Protein AF-A0A3N1JBV4-F1 (afdb_monomer_lite)

Foldseek 3Di:
DDDDPVVCPVPDPQQWDWDDPDPFKTFIDRPHDGAWMWGDDCWTWIAGPVRPDTDTHNDPVVVVVSVVVVCVVVVD

pLDDT: mean 85.27, std 16.31, range [37.12, 97.81]

Sequence (76 aa):
MLRSPSDWNTLMPDRLRWVHDSEDHWNVWLGSEVVCDVTRTDQFTVDSPDHSINGAHSSLESAAAQVQGWVRWSGR

Secondary structure (DSSP, 8-state):
-PPPGGGGGGT--SSEEEEEEETTEEEEEETTEEEEEEEESSSEEEE-TTSSSEEEESSHHHHHHHHHHHHHHHT-

Structure (mmCIF, N/CA/C/O backbone):
data_AF-A0A3N1JBV4-F1
#
_entry.id   AF-A0A3N1JBV4-F1
#
loop_
_atom_site.group_PDB
_atom_site.id
_atom_site.type_symbol
_atom_site.label_atom_id
_atom_site.label_alt_id
_atom_site.label_comp_id
_atom_site.label_asym_id
_atom_site.label_entity_id
_atom_site.label_seq_id
_atom_site.pdbx_PDB_ins_code
_atom_site.Cartn_x
_atom_site.Cartn_y
_atom_site.Cartn_z
_atom_site.occupancy
_atom_site.B_iso_or_equiv
_atom_site.auth_seq_id
_atom_site.auth_comp_id
_atom_site.auth_asym_id
_atom_site.auth_atom_id
_atom_site.pdbx_PDB_model_num
ATOM 1 N N . MET A 1 1 ? 23.317 -9.463 4.102 1.00 37.12 1 MET A N 1
ATOM 2 C CA . MET A 1 1 ? 22.302 -10.322 4.746 1.00 37.12 1 MET A CA 1
ATOM 3 C C . MET A 1 1 ? 21.096 -9.434 5.020 1.00 37.12 1 MET A C 1
ATOM 5 O O . MET A 1 1 ? 21.111 -8.694 5.993 1.00 37.12 1 MET A O 1
ATOM 9 N N . LEU A 1 2 ? 20.159 -9.368 4.070 1.00 44.53 2 LEU A N 1
ATOM 10 C CA . LEU A 1 2 ? 18.939 -8.559 4.186 1.00 44.53 2 LEU A CA 1
ATOM 11 C C . LEU A 1 2 ? 17.939 -9.356 5.033 1.00 44.53 2 LEU A C 1
ATOM 13 O O . LEU A 1 2 ? 17.793 -10.557 4.819 1.00 44.53 2 LEU A O 1
ATOM 17 N N . ARG A 1 3 ? 17.341 -8.724 6.045 1.00 52.81 3 ARG A N 1
ATOM 18 C CA . ARG A 1 3 ? 16.358 -9.369 6.928 1.00 52.81 3 ARG A CA 1
ATOM 19 C C . ARG A 1 3 ? 15.107 -9.724 6.126 1.00 52.81 3 ARG A C 1
ATOM 21 O O . ARG A 1 3 ? 14.640 -8.903 5.339 1.00 52.81 3 ARG A O 1
ATOM 28 N N . SER A 1 4 ? 14.579 -10.927 6.333 1.00 57.44 4 SER A N 1
ATOM 29 C CA . SER A 1 4 ? 13.358 -11.380 5.670 1.00 57.44 4 SER A CA 1
ATOM 30 C C . SER A 1 4 ? 12.156 -10.592 6.198 1.00 57.44 4 SER A C 1
ATOM 32 O O . SER A 1 4 ? 12.083 -10.347 7.404 1.00 57.44 4 SER A O 1
ATOM 34 N N . PRO A 1 5 ? 11.172 -10.238 5.353 1.00 58.72 5 PRO A N 1
ATOM 35 C CA . PRO A 1 5 ? 9.984 -9.505 5.783 1.00 58.72 5 PRO A CA 1
ATOM 36 C C . PRO A 1 5 ? 9.220 -10.155 6.949 1.00 58.72 5 PRO A C 1
ATOM 38 O O . PRO A 1 5 ? 8.609 -9.474 7.768 1.00 58.72 5 PRO A O 1
ATOM 41 N N . SER A 1 6 ? 9.317 -11.480 7.062 1.00 58.84 6 SER A N 1
ATOM 42 C CA . SER A 1 6 ? 8.744 -12.286 8.140 1.00 58.84 6 SER A CA 1
ATOM 43 C C . SER A 1 6 ? 9.286 -11.935 9.533 1.00 58.84 6 SER A C 1
ATOM 45 O O . SER A 1 6 ? 8.559 -12.083 10.511 1.00 58.84 6 SER A O 1
ATOM 47 N N . ASP A 1 7 ? 10.520 -11.426 9.634 1.00 58.59 7 ASP A N 1
ATOM 48 C CA . ASP A 1 7 ? 11.127 -11.005 10.905 1.00 58.59 7 ASP A CA 1
ATOM 49 C C . ASP A 1 7 ? 10.523 -9.692 11.441 1.00 58.59 7 ASP A C 1
ATOM 51 O O . ASP A 1 7 ? 10.630 -9.397 12.634 1.00 58.59 7 ASP A O 1
ATOM 55 N N . TRP A 1 8 ? 9.846 -8.910 10.591 1.00 56.06 8 TRP A N 1
ATOM 56 C CA . TRP A 1 8 ? 9.148 -7.676 10.982 1.00 56.06 8 TRP A CA 1
ATOM 57 C C . TRP A 1 8 ? 7.755 -7.928 11.567 1.00 56.06 8 TRP A C 1
ATOM 59 O O . TRP A 1 8 ? 7.201 -7.054 12.233 1.00 56.06 8 TRP A O 1
ATOM 69 N N . ASN A 1 9 ? 7.216 -9.138 11.386 1.00 55.12 9 ASN A N 1
ATOM 70 C CA . ASN A 1 9 ? 5.860 -9.513 11.794 1.00 55.12 9 ASN A CA 1
ATOM 71 C C . ASN A 1 9 ? 5.660 -9.510 13.326 1.00 55.12 9 ASN A C 1
ATOM 73 O O . ASN A 1 9 ? 4.534 -9.486 13.809 1.00 55.12 9 ASN A O 1
ATOM 77 N N . THR A 1 10 ? 6.749 -9.512 14.101 1.00 52.34 10 THR A N 1
ATOM 78 C CA . THR A 1 10 ? 6.718 -9.593 15.573 1.00 52.34 10 THR A CA 1
ATOM 79 C C . THR A 1 10 ? 6.849 -8.224 16.259 1.00 52.34 10 THR A C 1
ATOM 81 O O . THR A 1 10 ? 6.657 -8.128 17.468 1.00 52.34 10 THR A O 1
ATOM 84 N N . LEU A 1 11 ? 7.171 -7.149 15.525 1.00 48.06 11 LEU A N 1
ATOM 85 C CA . LEU A 1 11 ? 7.500 -5.838 16.116 1.00 48.06 11 LEU A CA 1
ATOM 86 C C . LEU A 1 11 ? 6.554 -4.693 15.729 1.00 48.06 11 LEU A C 1
ATOM 88 O O . LEU A 1 11 ? 6.752 -3.576 16.206 1.00 48.06 11 LEU A O 1
ATOM 92 N N . MET A 1 12 ? 5.528 -4.932 14.907 1.00 53.66 12 MET A N 1
ATOM 93 C CA . MET A 1 12 ? 4.599 -3.877 14.487 1.00 53.66 12 MET A CA 1
ATOM 94 C C . MET A 1 12 ? 3.206 -4.096 15.094 1.00 53.66 12 MET A C 1
ATOM 96 O O . MET A 1 12 ? 2.473 -4.963 14.630 1.00 53.66 12 MET A O 1
ATOM 100 N N . PRO A 1 13 ? 2.818 -3.332 16.136 1.00 46.78 13 PRO A N 1
ATOM 101 C CA . PRO A 1 13 ? 1.495 -3.429 16.761 1.00 46.78 13 PRO A CA 1
ATOM 102 C C . PRO A 1 13 ? 0.369 -2.808 15.914 1.00 46.78 13 PRO A C 1
ATOM 104 O O . PRO A 1 13 ? -0.774 -2.740 16.362 1.00 46.78 13 PRO A O 1
ATOM 107 N N . ASP A 1 14 ? 0.666 -2.365 14.695 1.00 61.06 14 ASP A N 1
ATOM 108 C CA . ASP A 1 14 ? -0.322 -1.858 13.754 1.00 61.06 14 ASP A CA 1
ATOM 109 C C . ASP A 1 14 ? -0.811 -3.022 12.884 1.00 61.06 14 ASP A C 1
ATOM 111 O O . ASP A 1 14 ? -0.008 -3.769 12.336 1.00 61.06 14 ASP A O 1
ATOM 115 N N . ARG A 1 15 ? -2.136 -3.170 12.781 1.00 74.69 15 ARG A N 1
ATOM 116 C CA . ARG A 1 15 ? -2.945 -4.266 12.193 1.00 74.69 15 ARG A CA 1
ATOM 117 C C . ARG A 1 15 ? -2.630 -4.682 10.739 1.00 74.69 15 ARG A C 1
ATOM 119 O O . ARG A 1 15 ? -3.428 -5.395 10.126 1.00 74.69 15 ARG A O 1
ATOM 126 N N . LEU A 1 16 ? -1.523 -4.216 10.173 1.00 88.94 16 LEU A N 1
ATOM 127 C CA . LEU A 1 16 ? -1.123 -4.455 8.802 1.00 88.94 16 LEU A CA 1
ATOM 128 C C . LEU A 1 16 ? -0.381 -5.777 8.665 1.00 88.94 16 LEU A C 1
ATOM 130 O O . LEU A 1 16 ? 0.696 -5.973 9.224 1.00 88.94 16 LEU A O 1
ATOM 134 N N . ARG A 1 17 ? -0.939 -6.666 7.850 1.00 92.00 17 ARG A N 1
ATOM 135 C CA . ARG A 1 17 ? -0.296 -7.913 7.450 1.00 92.00 17 ARG A CA 1
ATOM 136 C C . ARG A 1 17 ? 0.196 -7.783 6.017 1.00 92.00 17 ARG A C 1
ATOM 138 O O . ARG A 1 17 ? -0.601 -7.626 5.096 1.00 92.00 17 ARG A O 1
ATOM 145 N N . TRP A 1 18 ? 1.501 -7.922 5.837 1.00 93.25 18 TRP A N 1
ATOM 146 C CA . TRP A 1 18 ? 2.149 -7.931 4.530 1.00 93.25 18 TRP A CA 1
ATOM 147 C C . TRP A 1 18 ? 2.261 -9.367 4.027 1.00 93.25 18 TRP A C 1
ATOM 149 O O . TRP A 1 18 ? 2.849 -10.219 4.694 1.00 93.25 18 TRP A O 1
ATOM 159 N N . VAL A 1 19 ? 1.678 -9.647 2.866 1.00 93.62 19 VAL A N 1
ATOM 160 C CA . VAL A 1 19 ? 1.704 -10.967 2.231 1.00 93.62 19 VAL A CA 1
ATOM 161 C C . VAL A 1 19 ? 2.503 -10.859 0.942 1.00 93.62 19 VAL A C 1
ATOM 163 O O . VAL A 1 19 ? 2.042 -10.250 -0.015 1.00 93.62 19 VAL A O 1
ATOM 166 N N . HIS A 1 20 ? 3.698 -11.447 0.937 1.00 92.81 20 HIS A N 1
ATOM 167 C CA . HIS A 1 20 ? 4.559 -11.572 -0.242 1.00 92.81 20 HIS A CA 1
ATOM 168 C C . HIS A 1 20 ? 4.038 -12.739 -1.089 1.00 92.81 20 HIS A C 1
ATOM 170 O O . HIS A 1 20 ? 4.147 -13.889 -0.662 1.00 92.81 20 HIS A O 1
ATOM 176 N N . ASP A 1 21 ? 3.371 -12.451 -2.209 1.00 88.38 21 ASP A N 1
ATOM 177 C CA . ASP A 1 21 ? 2.701 -13.470 -3.038 1.00 88.38 21 ASP A CA 1
ATOM 178 C C . ASP A 1 21 ? 3.498 -13.853 -4.298 1.00 88.38 21 ASP A C 1
ATOM 180 O O . ASP A 1 21 ? 3.317 -14.949 -4.831 1.00 88.38 21 ASP A O 1
ATOM 184 N N . SER A 1 22 ? 4.425 -12.996 -4.729 1.00 88.56 22 SER A N 1
ATOM 185 C CA . SER A 1 22 ? 5.408 -13.249 -5.782 1.00 88.56 22 SER A CA 1
ATOM 186 C C . SER A 1 22 ? 6.706 -12.499 -5.487 1.00 88.56 22 SER A C 1
ATOM 188 O O . SER A 1 22 ? 6.733 -11.657 -4.598 1.00 88.56 22 SER A O 1
ATOM 190 N N . GLU A 1 23 ? 7.785 -12.802 -6.217 1.00 88.06 23 GLU A N 1
ATOM 191 C CA . GLU A 1 23 ? 9.138 -12.268 -5.971 1.00 88.06 23 GLU A CA 1
ATOM 192 C C . GLU A 1 23 ? 9.162 -10.745 -5.768 1.00 88.06 23 GLU A C 1
ATOM 194 O O . GLU A 1 23 ? 9.806 -10.256 -4.838 1.00 88.06 23 GLU A O 1
ATOM 199 N N . ASP A 1 24 ? 8.349 -10.033 -6.542 1.00 93.25 24 ASP A N 1
ATOM 200 C CA . ASP A 1 24 ? 8.331 -8.579 -6.613 1.00 93.25 24 ASP A CA 1
ATOM 201 C C . ASP A 1 24 ? 7.005 -7.953 -6.150 1.00 93.25 24 ASP A C 1
ATOM 203 O O . ASP A 1 24 ? 6.745 -6.791 -6.448 1.00 93.25 24 ASP A O 1
ATOM 207 N N . HIS A 1 25 ? 6.136 -8.678 -5.440 1.00 94.81 25 HIS A N 1
ATOM 208 C CA . HIS A 1 25 ? 4.802 -8.163 -5.111 1.00 94.81 25 HIS A CA 1
ATOM 209 C C . HIS A 1 25 ? 4.336 -8.506 -3.695 1.00 94.81 25 HIS A C 1
ATOM 211 O O . HIS A 1 25 ? 4.409 -9.650 -3.238 1.00 94.81 25 HIS A O 1
ATOM 217 N N . TRP A 1 26 ? 3.807 -7.497 -3.002 1.00 95.56 26 TRP A N 1
ATOM 218 C CA . TRP A 1 26 ? 3.237 -7.617 -1.667 1.00 95.56 26 TRP A CA 1
ATOM 219 C C . TRP A 1 26 ? 1.802 -7.106 -1.653 1.00 95.56 26 TRP A C 1
ATOM 221 O O . TRP A 1 26 ? 1.545 -5.960 -1.996 1.00 95.56 26 TRP A O 1
ATOM 231 N N . ASN A 1 27 ? 0.886 -7.909 -1.121 1.00 95.38 27 ASN A N 1
ATOM 232 C CA . ASN A 1 27 ? -0.431 -7.425 -0.724 1.00 95.38 27 ASN A CA 1
ATOM 233 C C . ASN A 1 27 ? -0.380 -6.942 0.721 1.00 95.38 27 ASN A C 1
ATOM 235 O O . ASN A 1 27 ? 0.039 -7.686 1.619 1.00 95.38 27 ASN A O 1
ATOM 239 N N . VAL A 1 28 ? -0.877 -5.736 0.969 1.00 94.19 28 VAL A N 1
ATOM 240 C CA . VAL A 1 28 ? -1.024 -5.201 2.318 1.00 94.19 28 VAL A CA 1
ATOM 241 C C . VAL A 1 28 ? -2.465 -5.365 2.769 1.00 94.19 28 VAL A C 1
ATOM 243 O O . VAL A 1 28 ? -3.399 -4.848 2.159 1.00 94.19 28 VAL A O 1
ATOM 246 N N . TRP A 1 29 ? -2.640 -6.069 3.880 1.00 93.62 29 TRP A N 1
ATOM 247 C CA . TRP A 1 29 ? -3.938 -6.345 4.474 1.00 93.62 29 TRP A CA 1
ATOM 248 C C . TRP A 1 29 ? -4.127 -5.566 5.762 1.00 93.62 29 TRP A C 1
ATOM 250 O O . TRP A 1 29 ? -3.226 -5.543 6.595 1.00 93.62 29 TRP A O 1
ATOM 260 N N . LEU A 1 30 ? -5.328 -5.041 5.974 1.00 89.69 30 LEU A N 1
ATOM 261 C CA . LEU A 1 30 ? -5.786 -4.519 7.251 1.00 89.69 30 LEU A CA 1
ATOM 262 C C . LEU A 1 30 ? -6.962 -5.367 7.740 1.00 89.69 30 LEU A C 1
ATOM 2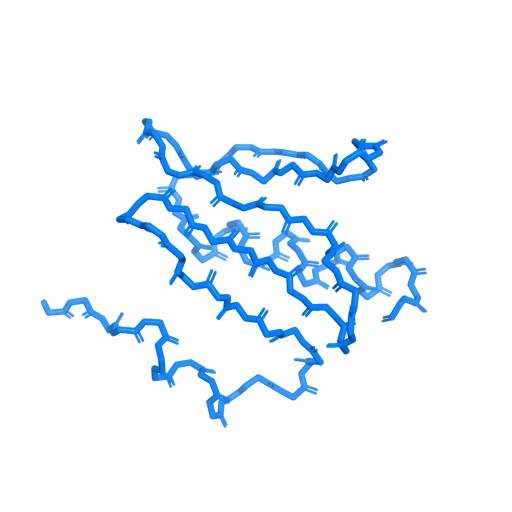64 O O . LEU A 1 30 ? -8.061 -5.327 7.186 1.00 89.69 30 LEU A O 1
ATOM 268 N N . GLY A 1 31 ? -6.726 -6.189 8.763 1.00 87.38 31 GLY A N 1
ATOM 269 C CA . GLY A 1 31 ? -7.701 -7.207 9.160 1.00 87.38 31 GLY A CA 1
ATOM 270 C C . GLY A 1 31 ? -7.976 -8.190 8.012 1.00 87.38 31 GLY A C 1
ATOM 271 O O . GLY A 1 31 ? -7.108 -8.992 7.669 1.00 87.38 31 GLY A O 1
ATOM 272 N N . SER A 1 32 ? -9.178 -8.140 7.432 1.00 87.88 32 SER A N 1
ATOM 273 C CA . SER A 1 32 ? -9.602 -8.989 6.306 1.00 87.88 32 SER A CA 1
ATOM 274 C C . SER A 1 32 ? -9.670 -8.264 4.957 1.00 87.88 32 SER A C 1
ATOM 276 O O . SER A 1 32 ? -10.083 -8.876 3.977 1.00 87.88 32 SER A O 1
ATOM 278 N N . GLU A 1 33 ? -9.307 -6.983 4.896 1.00 88.50 33 GLU A N 1
ATOM 279 C CA . GLU A 1 33 ? -9.363 -6.162 3.680 1.00 88.50 33 GLU A CA 1
ATOM 280 C C . GLU A 1 33 ? -7.959 -5.980 3.091 1.00 88.50 33 GLU A C 1
ATOM 282 O O . GLU A 1 33 ? -7.021 -5.690 3.832 1.00 88.50 33 GLU A O 1
ATOM 287 N N . VAL A 1 34 ? -7.811 -6.122 1.769 1.00 91.94 34 VAL A N 1
ATOM 288 C CA . VAL A 1 34 ? -6.613 -5.652 1.053 1.00 91.94 34 VAL A CA 1
ATOM 289 C C . VAL A 1 34 ? -6.734 -4.146 0.884 1.00 91.94 34 VAL A C 1
ATOM 291 O O . VAL A 1 34 ? -7.688 -3.676 0.271 1.00 91.94 34 VAL A O 1
ATOM 294 N N . VAL A 1 35 ? -5.778 -3.399 1.427 1.00 93.00 35 VAL A N 1
ATOM 295 C CA . VAL A 1 35 ? -5.809 -1.931 1.400 1.00 93.00 35 VAL A CA 1
ATOM 296 C C . VAL A 1 35 ? -4.944 -1.335 0.295 1.00 93.00 35 VAL A C 1
ATOM 298 O O . VAL A 1 35 ? -5.270 -0.270 -0.219 1.00 93.00 35 VAL A O 1
ATOM 301 N N . CYS A 1 36 ? -3.856 -2.008 -0.073 1.00 95.62 36 CYS A N 1
ATOM 302 C CA . CYS A 1 36 ? -3.006 -1.650 -1.205 1.00 95.62 36 CYS A CA 1
ATOM 303 C C . CYS A 1 36 ? -2.126 -2.834 -1.604 1.00 95.62 36 CYS A C 1
ATOM 305 O O . CYS A 1 36 ? -1.943 -3.783 -0.829 1.00 95.62 36 CYS A O 1
ATOM 307 N N . ASP A 1 37 ? -1.563 -2.739 -2.797 1.00 96.88 37 ASP A N 1
ATOM 308 C CA . ASP A 1 37 ? -0.430 -3.531 -3.231 1.00 96.88 37 ASP A CA 1
ATOM 309 C C . ASP A 1 37 ? 0.863 -2.710 -3.209 1.00 96.88 37 ASP A C 1
ATOM 311 O O . ASP A 1 37 ? 0.869 -1.474 -3.235 1.00 96.88 37 ASP A O 1
ATOM 315 N N . VAL A 1 38 ? 1.978 -3.430 -3.109 1.00 96.75 38 VAL A N 1
ATOM 316 C CA . VAL A 1 38 ? 3.311 -2.895 -3.345 1.00 96.75 38 VAL A CA 1
ATOM 317 C C . VAL A 1 38 ? 3.988 -3.754 -4.395 1.00 96.75 38 VAL A C 1
ATOM 319 O O . VAL A 1 38 ? 4.176 -4.949 -4.183 1.00 96.75 38 VAL A O 1
ATOM 322 N N . THR A 1 39 ? 4.395 -3.144 -5.504 1.00 97.06 39 THR A N 1
ATOM 323 C CA . THR A 1 39 ? 5.105 -3.822 -6.594 1.00 97.06 39 THR A CA 1
ATOM 324 C C . THR A 1 39 ? 6.532 -3.299 -6.706 1.00 97.06 39 THR A C 1
ATOM 326 O O . THR A 1 39 ? 6.763 -2.089 -6.769 1.00 97.06 39 THR A O 1
ATOM 329 N N . ARG A 1 40 ? 7.508 -4.203 -6.767 1.00 96.12 40 ARG A N 1
ATOM 330 C CA . ARG A 1 40 ? 8.901 -3.902 -7.070 1.00 96.12 40 ARG A CA 1
ATOM 331 C C . ARG A 1 40 ? 9.134 -3.991 -8.578 1.00 96.12 40 ARG A C 1
ATOM 333 O O . ARG A 1 40 ? 8.979 -5.027 -9.200 1.00 96.12 40 ARG A O 1
ATOM 340 N N . THR A 1 41 ? 9.548 -2.878 -9.166 1.00 91.94 41 THR A N 1
ATOM 341 C CA . THR A 1 41 ? 10.166 -2.839 -10.499 1.00 91.94 41 THR A CA 1
ATOM 342 C C . THR A 1 41 ? 11.534 -2.165 -10.352 1.00 91.94 41 THR A C 1
ATOM 344 O O . THR A 1 41 ? 12.374 -2.625 -9.576 1.00 91.94 41 THR A O 1
ATOM 347 N N . ASP A 1 42 ? 11.740 -1.006 -10.974 1.00 93.62 42 ASP A N 1
ATOM 348 C CA . ASP A 1 42 ? 12.885 -0.134 -10.698 1.00 93.62 42 ASP A CA 1
ATOM 349 C C . ASP A 1 42 ? 12.751 0.555 -9.326 1.00 93.62 42 ASP A C 1
ATOM 351 O O . ASP A 1 42 ? 13.746 0.824 -8.639 1.00 93.62 42 ASP A O 1
ATOM 355 N N . GLN A 1 43 ? 11.510 0.780 -8.881 1.00 95.81 43 GLN A N 1
ATOM 356 C CA . GLN A 1 43 ? 11.112 1.352 -7.589 1.00 95.81 43 GLN A CA 1
ATOM 357 C C . GLN A 1 43 ? 10.100 0.441 -6.878 1.00 95.81 43 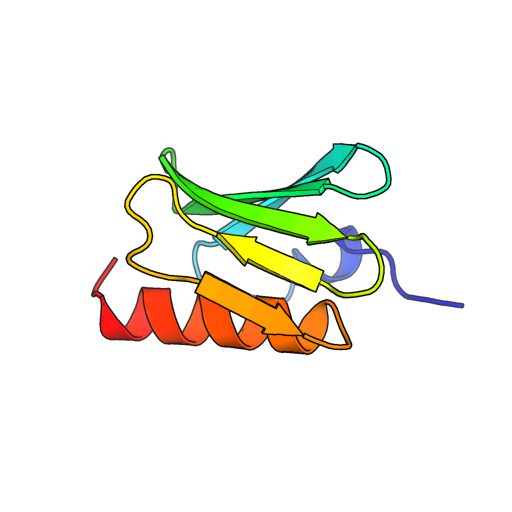GLN A C 1
ATOM 359 O O . GLN A 1 43 ? 9.611 -0.526 -7.457 1.00 95.81 43 GLN A O 1
ATOM 364 N N . PHE A 1 44 ? 9.849 0.706 -5.599 1.00 96.88 44 PHE A N 1
ATOM 365 C CA . PHE A 1 44 ? 8.745 0.119 -4.843 1.00 96.88 44 PHE A CA 1
ATOM 366 C C . PHE A 1 44 ? 7.527 1.024 -5.000 1.00 96.88 44 PHE A C 1
ATOM 368 O O . PHE A 1 44 ? 7.478 2.103 -4.405 1.00 96.88 44 PHE A O 1
ATOM 375 N N . THR A 1 45 ? 6.582 0.603 -5.830 1.00 97.81 45 THR A N 1
ATOM 376 C CA . THR A 1 45 ? 5.348 1.339 -6.105 1.00 97.81 45 THR A CA 1
ATOM 377 C C . THR A 1 45 ? 4.262 0.866 -5.158 1.00 97.81 45 THR A C 1
ATOM 379 O O . THR A 1 45 ? 4.003 -0.328 -5.109 1.00 97.81 45 THR A O 1
ATOM 382 N N . VAL A 1 46 ? 3.648 1.788 -4.423 1.00 97.75 46 VAL A N 1
ATOM 383 C CA . VAL A 1 46 ? 2.428 1.576 -3.639 1.00 97.75 46 VAL A CA 1
ATOM 384 C C . VAL A 1 46 ? 1.250 2.023 -4.495 1.00 97.75 46 VAL A C 1
ATOM 386 O O . VAL A 1 46 ? 1.299 3.136 -5.026 1.00 97.75 46 VAL A O 1
ATOM 389 N N . ASP A 1 47 ? 0.205 1.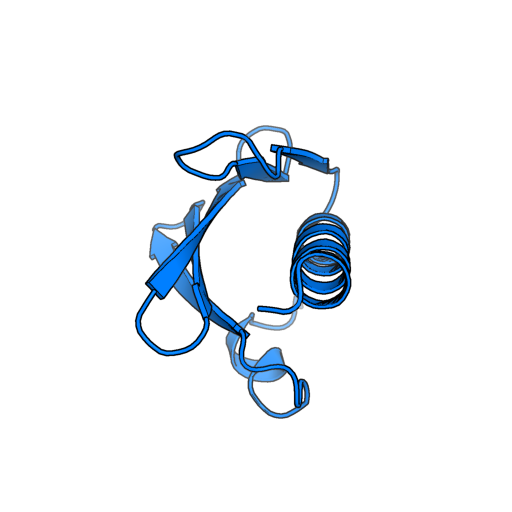210 -4.594 1.00 97.56 47 ASP A N 1
ATOM 390 C CA . ASP A 1 47 ? -1.065 1.603 -5.209 1.00 97.56 47 ASP A CA 1
ATOM 391 C C . ASP A 1 47 ? -2.240 0.945 -4.477 1.00 97.56 47 ASP A C 1
ATOM 393 O O . ASP A 1 47 ? -2.156 -0.194 -4.016 1.00 97.56 47 ASP A O 1
ATOM 397 N N . SER A 1 48 ? -3.336 1.681 -4.313 1.00 94.94 48 SER A N 1
ATOM 398 C CA . SER A 1 48 ? -4.609 1.116 -3.866 1.00 94.94 48 SER A CA 1
ATOM 399 C C . SER A 1 48 ? -5.593 1.042 -5.032 1.00 94.94 48 SER A C 1
ATOM 401 O O . SER A 1 48 ? -5.545 1.891 -5.920 1.00 94.94 48 SER A O 1
ATOM 403 N N . PRO A 1 49 ? -6.567 0.112 -5.014 1.00 90.88 49 PRO A N 1
ATOM 404 C CA . PRO A 1 49 ? -7.553 -0.007 -6.094 1.00 90.88 49 PRO A CA 1
ATOM 405 C C . PRO A 1 49 ? -8.365 1.270 -6.369 1.00 90.88 49 PRO A C 1
ATOM 407 O O . PRO A 1 49 ? -8.890 1.451 -7.464 1.00 90.88 49 PRO A O 1
ATOM 410 N N . ASP A 1 50 ? -8.510 2.137 -5.362 1.00 92.75 50 ASP A N 1
ATOM 411 C CA . ASP A 1 50 ? -9.195 3.430 -5.449 1.00 92.75 50 ASP A CA 1
ATOM 412 C C . ASP A 1 50 ? -8.239 4.625 -5.643 1.00 92.75 50 ASP A C 1
ATOM 414 O O . ASP A 1 50 ? -8.683 5.773 -5.644 1.00 92.75 50 ASP A O 1
ATOM 418 N N . HIS A 1 51 ? -6.934 4.367 -5.781 1.00 93.19 51 HIS A N 1
ATOM 419 C CA . HIS A 1 51 ? -5.843 5.342 -5.881 1.00 93.19 51 HIS A CA 1
ATOM 420 C C . HIS A 1 51 ? -5.788 6.383 -4.749 1.00 93.19 51 HIS A C 1
ATOM 422 O O . HIS A 1 51 ? -5.164 7.439 -4.898 1.00 93.19 51 HIS A O 1
ATOM 428 N N . SER A 1 52 ? -6.420 6.105 -3.604 1.00 93.62 52 SER A N 1
ATOM 429 C CA . SER A 1 52 ? -6.392 6.971 -2.419 1.00 93.62 52 SER A CA 1
ATOM 430 C C . SER A 1 52 ? -5.028 6.990 -1.714 1.00 93.62 52 SER A C 1
ATOM 432 O O . SER A 1 52 ? -4.729 7.931 -0.974 1.00 93.62 52 SER A O 1
ATOM 434 N N . ILE A 1 53 ? -4.188 5.986 -1.972 1.00 94.75 53 ILE A N 1
ATOM 435 C CA . ILE A 1 53 ? -2.756 5.975 -1.684 1.00 94.75 53 ILE A CA 1
ATOM 436 C C . ILE A 1 53 ? -2.015 5.516 -2.940 1.00 94.75 53 ILE A C 1
ATOM 438 O O . ILE A 1 53 ? -2.275 4.444 -3.473 1.00 94.75 53 ILE A O 1
ATOM 442 N N . ASN A 1 54 ? -1.075 6.334 -3.404 1.00 96.75 54 ASN A N 1
ATOM 443 C CA . ASN A 1 54 ? -0.151 5.965 -4.466 1.00 96.75 54 ASN A CA 1
ATOM 444 C C . ASN A 1 54 ? 1.222 6.607 -4.228 1.00 96.75 54 ASN A C 1
ATOM 446 O O . ASN A 1 54 ? 1.340 7.625 -3.536 1.00 96.75 54 ASN A O 1
ATOM 450 N N . GLY A 1 55 ? 2.281 6.001 -4.752 1.00 96.69 55 GLY A N 1
ATOM 451 C CA . GLY A 1 55 ? 3.628 6.559 -4.660 1.00 96.69 55 GLY A CA 1
ATOM 452 C C . GLY A 1 55 ? 4.703 5.570 -5.075 1.00 96.69 55 GLY A C 1
ATOM 453 O O . GLY A 1 55 ? 4.468 4.370 -5.099 1.00 96.69 55 GLY A O 1
ATOM 454 N N . ALA A 1 56 ? 5.895 6.071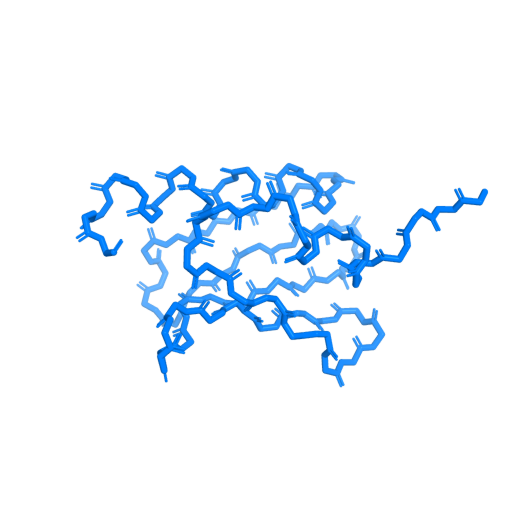 -5.385 1.00 97.25 56 ALA A N 1
ATOM 455 C CA . ALA A 1 56 ? 7.036 5.239 -5.743 1.00 97.25 56 ALA A CA 1
ATOM 456 C C . ALA A 1 56 ? 8.248 5.592 -4.875 1.00 97.25 56 ALA A C 1
ATOM 458 O O . ALA A 1 56 ? 8.549 6.768 -4.654 1.00 97.25 56 ALA A O 1
ATOM 459 N N . HIS A 1 57 ? 8.929 4.565 -4.366 1.00 97.06 57 HIS A N 1
ATOM 460 C CA . HIS A 1 57 ? 9.997 4.699 -3.376 1.00 97.06 57 HIS A CA 1
ATOM 461 C C . HIS A 1 57 ? 11.237 3.910 -3.771 1.00 97.06 57 HIS A C 1
ATOM 463 O O . HIS A 1 57 ? 11.170 2.877 -4.435 1.00 97.06 57 HIS A O 1
ATOM 469 N N . SER A 1 58 ? 12.402 4.368 -3.322 1.00 96.00 58 SER A N 1
ATOM 470 C CA . SER A 1 58 ? 13.664 3.659 -3.554 1.00 96.00 58 SER A CA 1
ATOM 471 C C . SER A 1 58 ? 13.845 2.427 -2.660 1.00 96.00 58 SER A C 1
ATOM 473 O O . SER A 1 58 ? 14.697 1.593 -2.960 1.00 96.00 58 SER A O 1
ATOM 475 N N . SER A 1 59 ? 13.056 2.288 -1.590 1.00 94.44 59 SER A N 1
ATOM 476 C CA . SER A 1 59 ? 13.126 1.163 -0.656 1.00 94.44 59 SER A CA 1
ATOM 477 C C . SER A 1 59 ? 11.747 0.693 -0.191 1.00 94.44 59 SER A C 1
ATOM 479 O O . SER A 1 59 ? 10.779 1.461 -0.167 1.00 94.44 59 SER A O 1
ATOM 481 N N . LEU A 1 60 ? 11.677 -0.579 0.214 1.00 92.81 60 LEU A N 1
ATOM 482 C CA . LEU A 1 60 ? 10.466 -1.180 0.771 1.00 92.81 60 LEU A CA 1
ATOM 483 C C . LEU A 1 60 ? 10.089 -0.528 2.107 1.00 92.81 60 LEU A C 1
ATOM 485 O O . LEU A 1 60 ? 8.912 -0.355 2.397 1.00 92.81 60 LEU A O 1
ATOM 489 N N . GLU A 1 61 ? 11.073 -0.117 2.907 1.00 93.94 61 GLU A N 1
ATOM 490 C CA . GLU A 1 61 ? 10.852 0.562 4.184 1.00 93.94 61 GLU A CA 1
ATOM 491 C C . GLU A 1 61 ? 10.163 1.919 4.000 1.00 93.94 61 GLU A C 1
ATOM 493 O O . GLU A 1 61 ? 9.270 2.267 4.772 1.00 93.94 61 GLU A O 1
ATOM 498 N N . SER A 1 62 ? 10.536 2.678 2.963 1.00 95.25 62 SER A N 1
ATOM 499 C CA . SER A 1 62 ? 9.876 3.944 2.630 1.00 95.25 62 SER A CA 1
ATOM 500 C C . SER A 1 62 ? 8.439 3.727 2.151 1.00 95.25 62 SER A C 1
ATOM 502 O O . SER A 1 62 ? 7.539 4.438 2.601 1.00 95.25 62 SER A O 1
ATOM 504 N N . ALA A 1 63 ? 8.206 2.704 1.322 1.00 95.69 63 ALA A N 1
ATOM 505 C CA . ALA A 1 63 ? 6.859 2.298 0.928 1.00 95.69 63 ALA A CA 1
ATOM 506 C C . ALA A 1 63 ? 6.013 1.894 2.151 1.00 95.69 63 ALA A C 1
ATOM 508 O O . ALA A 1 63 ? 4.899 2.383 2.333 1.00 95.69 63 ALA A O 1
ATOM 509 N N . ALA A 1 64 ? 6.568 1.085 3.058 1.00 94.88 64 ALA A N 1
ATOM 510 C CA . AL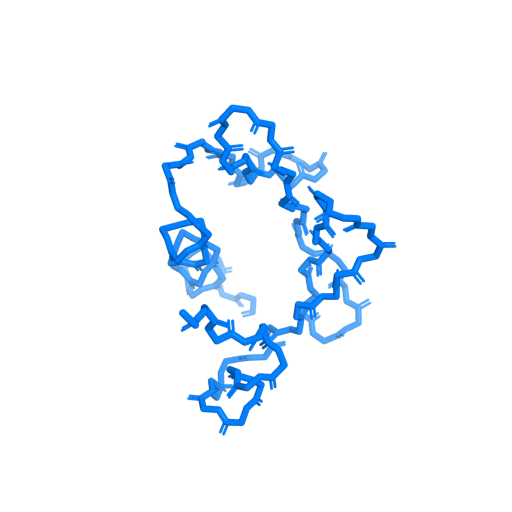A A 1 64 ? 5.889 0.672 4.282 1.00 94.88 64 ALA A CA 1
ATOM 511 C C . ALA A 1 64 ? 5.550 1.857 5.202 1.00 94.88 64 ALA A C 1
ATOM 513 O O . ALA A 1 64 ? 4.450 1.910 5.755 1.00 94.88 64 ALA A O 1
ATOM 514 N N . ALA A 1 65 ? 6.450 2.837 5.329 1.00 94.69 65 ALA A N 1
ATOM 515 C CA . ALA A 1 65 ? 6.199 4.050 6.104 1.00 94.69 65 ALA A CA 1
ATOM 516 C C . ALA A 1 65 ? 5.039 4.883 5.527 1.00 94.69 65 ALA A C 1
ATOM 518 O O . ALA A 1 65 ? 4.220 5.396 6.294 1.00 94.69 65 ALA A O 1
ATOM 519 N N . GLN A 1 66 ? 4.928 4.983 4.195 1.00 95.75 66 GLN A N 1
ATOM 520 C CA . GLN A 1 66 ? 3.792 5.644 3.545 1.00 95.75 66 GLN A CA 1
ATOM 521 C C . GLN A 1 66 ? 2.473 4.946 3.900 1.00 95.75 66 GLN A C 1
ATOM 523 O O . GLN A 1 66 ? 1.534 5.602 4.354 1.00 95.75 66 GLN A O 1
ATOM 528 N N . VAL A 1 67 ? 2.421 3.621 3.742 1.00 94.94 67 VAL A N 1
ATOM 529 C CA . VAL A 1 67 ? 1.233 2.804 4.033 1.00 94.94 67 VAL A CA 1
ATOM 530 C C . VAL A 1 67 ? 0.802 2.959 5.494 1.00 94.94 67 VAL A C 1
ATOM 532 O O . VAL A 1 67 ? -0.368 3.212 5.776 1.00 94.94 67 VAL A O 1
ATOM 535 N N . GLN A 1 68 ? 1.745 2.885 6.435 1.00 93.12 68 GLN A N 1
ATOM 536 C CA . GLN A 1 68 ? 1.466 3.087 7.861 1.00 93.12 68 GLN A CA 1
ATOM 537 C C . GLN A 1 68 ? 0.920 4.484 8.162 1.00 93.12 68 GLN A C 1
ATOM 539 O O . GLN A 1 68 ? -0.039 4.626 8.924 1.00 93.12 68 GLN A O 1
ATOM 544 N N . GLY A 1 69 ? 1.521 5.518 7.570 1.00 93.19 69 GLY A N 1
ATOM 545 C CA . GLY A 1 69 ? 1.058 6.895 7.722 1.00 93.19 69 GLY A CA 1
ATOM 546 C C . GLY A 1 69 ? -0.368 7.080 7.208 1.00 93.19 69 GLY A C 1
ATOM 547 O O . GLY A 1 69 ? -1.195 7.692 7.884 1.00 93.19 69 GLY A O 1
ATOM 548 N N . TRP A 1 70 ? -0.679 6.495 6.052 1.00 93.44 70 TRP A N 1
ATOM 549 C CA . TRP A 1 70 ? -2.004 6.571 5.446 1.00 93.44 70 TRP A CA 1
ATOM 550 C C . TRP A 1 70 ? -3.080 5.838 6.255 1.00 93.44 70 TRP A C 1
ATOM 552 O O . TRP A 1 70 ? -4.156 6.396 6.462 1.00 93.44 70 TRP A O 1
ATOM 562 N N . VAL A 1 71 ? -2.805 4.639 6.781 1.00 90.88 71 VAL A N 1
ATOM 563 C CA . VAL A 1 71 ? -3.760 3.910 7.644 1.00 90.88 71 VAL A CA 1
ATOM 564 C C . VAL A 1 71 ? -4.103 4.734 8.886 1.00 90.88 71 VAL A C 1
ATOM 566 O O . VAL A 1 71 ? -5.274 4.932 9.203 1.00 90.88 71 VAL A O 1
ATOM 569 N N . ARG A 1 72 ? -3.086 5.320 9.532 1.00 89.56 72 ARG A N 1
ATOM 570 C CA . ARG A 1 72 ? -3.283 6.191 10.702 1.00 89.56 72 ARG A CA 1
ATOM 571 C C . ARG A 1 72 ? -4.084 7.450 10.371 1.00 89.56 72 ARG A C 1
ATOM 573 O O . ARG A 1 72 ? -4.918 7.857 11.172 1.00 89.56 72 ARG A O 1
ATOM 580 N N . TRP A 1 73 ? -3.837 8.069 9.216 1.00 89.88 73 TRP A N 1
ATOM 581 C CA . TRP A 1 73 ? -4.561 9.266 8.781 1.00 89.88 73 TRP A CA 1
ATOM 582 C C . TRP A 1 73 ? -6.011 8.970 8.373 1.00 89.88 73 TRP A C 1
ATOM 584 O O . TRP A 1 73 ? -6.910 9.732 8.720 1.00 89.88 73 TRP A O 1
ATOM 594 N N . SER A 1 74 ? -6.244 7.862 7.667 1.00 87.19 74 SER A N 1
ATOM 595 C CA . SER A 1 74 ? -7.571 7.465 7.176 1.00 87.19 74 SER A CA 1
ATOM 596 C C . SER A 1 74 ? -8.501 6.944 8.277 1.00 87.19 74 SER A C 1
ATOM 598 O O . SER A 1 74 ? -9.704 6.828 8.050 1.00 87.19 74 SER A O 1
ATOM 600 N N . GLY A 1 75 ? -7.970 6.656 9.470 1.00 79.62 75 GLY A N 1
ATOM 601 C CA . GLY A 1 75 ? -8.744 6.141 10.600 1.00 79.62 75 GLY A CA 1
ATOM 602 C C . GLY A 1 75 ? -9.182 4.685 10.429 1.00 79.62 75 GLY A C 1
ATOM 603 O O . GLY A 1 75 ? -10.162 4.278 11.055 1.00 79.62 75 GLY A O 1
ATOM 604 N N . ARG A 1 76 ?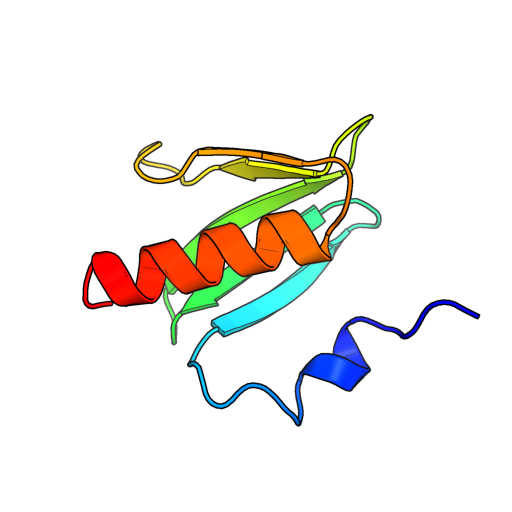 -8.488 3.929 9.569 1.00 67.12 76 ARG A N 1
ATOM 605 C CA . ARG A 1 76 ? -8.731 2.502 9.334 1.00 67.12 76 ARG A CA 1
ATOM 606 C C . ARG A 1 76 ? -8.030 1.628 10.388 1.00 67.12 76 ARG A C 1
ATOM 608 O O . ARG A 1 76 ? -6.904 1.974 10.807 1.00 67.12 76 ARG A O 1
#

Radius of gyration: 11.73 Å; chains: 1; bounding box: 32×23×28 Å